Protein AF-A0A1I7UT62-F1 (afdb_monomer)

pLDDT: mean 85.53, std 10.72, range [53.72, 97.25]

Secondary structure (DSSP, 8-state):
--EEEES--TT--HHHHHGGGGSSEEEEEEE---HHHHHHHHHHHHHS-TT--EEEEEESS---HHHHSTTS-EEEEE--S-TT-GGG-EEEEE-TTS-EEEEEEETTTEEEEEEE-

Foldseek 3Di:
DAEDEDQDCCPPDLVRLLVCLCYQEYEEHAHEDALVSLLVSVVSCVVCSNNYFKYKYQYPDDHDVCSNCVVFQFPDWDDDPDPPDPQAIWTWGADPVRWIWIWGHHPRRMIMIGIDD

Solvent-accessible surface area (backbone atoms only — not comparable to full-atom values): 6396 Å² total; per-residue (Å²): 89,71,70,48,78,37,79,70,33,55,84,62,50,71,70,63,58,58,62,49,26,60,22,30,25,41,36,35,24,46,32,71,70,55,62,70,55,48,34,51,50,51,50,48,42,69,76,55,28,78,52,40,37,37,38,39,36,28,38,72,57,91,72,65,59,72,67,43,50,56,89,57,56,67,75,47,76,45,75,44,94,55,94,86,50,82,48,47,34,35,38,31,33,58,43,98,85,76,48,37,31,43,35,36,37,38,78,72,58,21,44,35,40,35,52,61,130

Structure (mmCIF, N/CA/C/O backbone):
data_AF-A0A1I7UT62-F1
#
_entry.id   AF-A0A1I7UT62-F1
#
loop_
_atom_site.group_PDB
_atom_site.id
_atom_site.type_symbol
_atom_site.label_atom_id
_atom_site.label_alt_id
_atom_site.label_comp_id
_atom_site.label_asym_id
_atom_site.label_entity_id
_atom_site.label_seq_id
_atom_site.pdbx_PDB_ins_code
_atom_site.Cartn_x
_atom_site.Cartn_y
_atom_site.Cartn_z
_atom_site.occupancy
_atom_site.B_iso_or_equiv
_atom_site.auth_seq_id
_atom_site.auth_comp_id
_atom_site.auth_asym_id
_atom_site.auth_atom_id
_atom_site.pdbx_PDB_model_num
ATOM 1 N N . MET A 1 1 ? -8.751 -11.324 8.407 1.00 73.88 1 MET A N 1
ATOM 2 C CA . MET A 1 1 ? -7.394 -11.900 8.635 1.00 73.88 1 MET A CA 1
ATOM 3 C C . MET A 1 1 ? -6.467 -10.759 9.032 1.00 73.88 1 MET A C 1
ATOM 5 O O . MET A 1 1 ? -6.610 -9.690 8.450 1.00 73.88 1 MET A O 1
ATOM 9 N N . GLU A 1 2 ? -5.602 -10.905 10.042 1.00 90.06 2 GLU A N 1
ATOM 10 C CA . GLU A 1 2 ? -4.880 -9.734 10.587 1.00 90.06 2 GLU A CA 1
ATOM 11 C C . GLU A 1 2 ? -3.701 -9.272 9.727 1.00 90.06 2 GLU A C 1
ATOM 13 O O . GLU A 1 2 ? -3.556 -8.073 9.504 1.00 90.06 2 GLU A O 1
ATOM 18 N N . ARG A 1 3 ? -2.901 -10.204 9.203 1.00 94.25 3 ARG A N 1
ATOM 19 C CA . ARG A 1 3 ? -1.779 -9.909 8.310 1.00 94.25 3 ARG A CA 1
ATOM 20 C C . ARG A 1 3 ? -1.625 -11.020 7.279 1.00 94.25 3 ARG A C 1
ATOM 22 O O . ARG A 1 3 ? -1.752 -12.193 7.628 1.00 94.25 3 ARG A O 1
ATOM 29 N N . VAL A 1 4 ? -1.360 -10.636 6.038 1.00 96.12 4 VAL A N 1
ATOM 30 C CA . VAL A 1 4 ? -0.959 -11.529 4.949 1.00 96.12 4 VAL A CA 1
ATOM 31 C C . VAL A 1 4 ? 0.361 -11.031 4.394 1.00 96.12 4 VAL A C 1
ATOM 33 O O . VAL A 1 4 ? 0.508 -9.838 4.150 1.00 96.12 4 VAL A O 1
ATOM 36 N N . GLU A 1 5 ? 1.294 -11.952 4.200 1.00 96.56 5 GLU A N 1
ATOM 37 C CA . GLU A 1 5 ? 2.610 -11.685 3.638 1.00 96.56 5 GLU A CA 1
ATOM 38 C C . GLU A 1 5 ? 2.859 -12.671 2.497 1.00 96.56 5 GLU A C 1
ATOM 40 O O . GLU A 1 5 ? 2.616 -13.872 2.644 1.00 96.56 5 GLU A O 1
ATOM 45 N N . ILE A 1 6 ? 3.267 -12.149 1.342 1.00 95.88 6 ILE A N 1
ATOM 46 C CA . ILE A 1 6 ? 3.539 -12.923 0.131 1.00 95.88 6 ILE A CA 1
ATOM 47 C C . ILE A 1 6 ? 4.901 -12.480 -0.403 1.00 95.88 6 ILE A C 1
ATOM 49 O O . ILE A 1 6 ? 5.026 -11.382 -0.938 1.00 95.88 6 ILE A O 1
ATOM 53 N N . GLU A 1 7 ? 5.911 -13.340 -0.253 1.00 94.38 7 GLU A N 1
ATOM 54 C CA . GLU A 1 7 ? 7.304 -13.064 -0.652 1.00 94.38 7 GLU A CA 1
ATOM 55 C C . GLU A 1 7 ? 7.521 -13.026 -2.177 1.00 94.38 7 GLU A C 1
ATOM 57 O O . GLU A 1 7 ? 8.416 -12.352 -2.681 1.00 94.38 7 GLU A O 1
ATOM 62 N N . ASP A 1 8 ? 6.703 -13.757 -2.930 1.00 94.12 8 ASP A N 1
ATOM 63 C CA . ASP A 1 8 ? 6.722 -13.733 -4.388 1.00 94.12 8 ASP A CA 1
ATOM 64 C C . ASP A 1 8 ? 5.301 -13.493 -4.888 1.00 94.12 8 ASP A C 1
ATOM 66 O O . ASP A 1 8 ? 4.494 -14.418 -4.969 1.00 94.12 8 ASP A O 1
ATOM 70 N N . ALA A 1 9 ? 4.986 -12.233 -5.183 1.00 94.50 9 ALA A N 1
ATOM 71 C CA . ALA A 1 9 ? 3.726 -11.815 -5.785 1.00 94.50 9 ALA A CA 1
ATOM 72 C C . ALA A 1 9 ? 3.818 -11.698 -7.318 1.00 94.50 9 ALA A C 1
ATOM 74 O O . ALA A 1 9 ? 2.872 -11.235 -7.958 1.00 94.50 9 ALA A O 1
ATOM 75 N N . SER A 1 10 ? 4.923 -12.132 -7.938 1.00 94.06 10 SER A N 1
ATOM 76 C CA . SER A 1 10 ? 5.164 -11.947 -9.375 1.00 94.06 10 SER A CA 1
ATOM 77 C C . SER A 1 10 ? 4.214 -12.747 -10.274 1.00 94.06 10 SER A C 1
ATOM 79 O O . SER A 1 10 ? 4.024 -12.404 -11.441 1.00 94.06 10 SER A O 1
ATOM 81 N N . TRP A 1 11 ? 3.606 -13.804 -9.733 1.00 93.31 11 TRP A N 1
ATOM 82 C CA . TRP A 1 11 ? 2.644 -14.673 -10.415 1.00 93.31 11 TRP A CA 1
ATOM 83 C C . TRP A 1 11 ? 1.182 -14.300 -10.133 1.00 93.31 11 TRP A C 1
ATOM 85 O O . TRP A 1 11 ? 0.275 -14.940 -10.672 1.00 93.31 11 TRP A O 1
ATOM 95 N N . MET A 1 12 ? 0.931 -13.299 -9.284 1.00 96.69 12 MET A N 1
ATOM 96 C CA . MET A 1 12 ? -0.427 -12.887 -8.946 1.00 96.69 12 MET A CA 1
ATOM 97 C C . MET A 1 12 ? -1.054 -12.058 -10.066 1.00 96.69 12 MET A C 1
ATOM 99 O O . MET A 1 12 ? -0.407 -11.270 -10.748 1.00 96.69 12 MET A O 1
ATOM 103 N N . THR A 1 13 ? -2.362 -12.212 -10.223 1.00 96.81 13 THR A N 1
ATOM 104 C CA . THR A 1 13 ? -3.193 -11.339 -11.059 1.00 96.81 13 THR A CA 1
ATOM 105 C C . THR A 1 13 ? -3.658 -10.119 -10.270 1.00 96.81 13 THR A C 1
ATOM 107 O O . THR A 1 13 ? -3.731 -10.149 -9.037 1.00 96.81 13 THR A O 1
ATOM 110 N N . VAL A 1 14 ? -4.039 -9.056 -10.981 1.00 96.06 14 VAL A N 1
ATOM 111 C CA . VAL A 1 14 ? -4.627 -7.853 -10.374 1.00 96.06 14 VAL A CA 1
ATOM 112 C C . VAL A 1 14 ? -5.845 -8.221 -9.525 1.00 96.06 14 VAL A C 1
ATOM 114 O O . VAL A 1 14 ? -5.973 -7.769 -8.393 1.00 96.06 14 VAL A O 1
ATOM 117 N N . GLU A 1 15 ? -6.717 -9.099 -1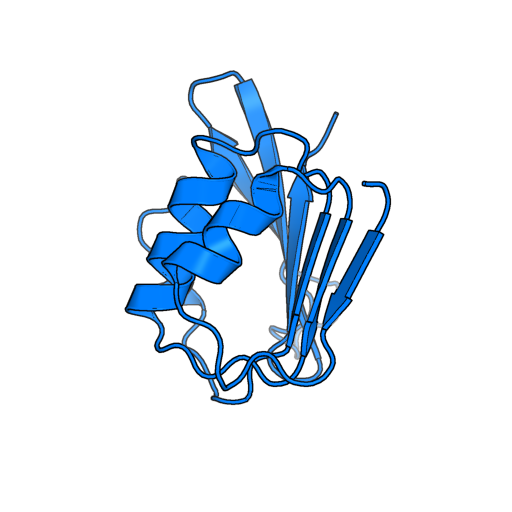0.020 1.00 97.25 15 GLU A N 1
ATOM 118 C CA . GLU A 1 15 ? -7.926 -9.531 -9.317 1.00 97.25 15 GLU A CA 1
ATOM 119 C C . GLU A 1 15 ? -7.608 -10.282 -8.015 1.00 97.25 15 GLU A C 1
ATOM 121 O O . GLU A 1 15 ? -8.290 -10.085 -7.006 1.00 97.25 15 GLU A O 1
ATOM 126 N N . GLN A 1 16 ? -6.559 -11.113 -8.010 1.00 96.75 16 GLN A N 1
ATOM 127 C CA . GLN A 1 16 ? -6.098 -11.804 -6.801 1.00 96.75 16 GLN A CA 1
ATOM 128 C C . GLN A 1 16 ? -5.543 -10.827 -5.765 1.00 96.75 16 GLN A C 1
ATOM 130 O O . GLN A 1 16 ? -5.817 -10.992 -4.579 1.00 96.75 16 GLN A O 1
ATOM 135 N N . VAL A 1 17 ? -4.815 -9.794 -6.197 1.00 96.44 17 VAL A N 1
ATOM 136 C CA . VAL A 1 17 ? -4.327 -8.743 -5.295 1.00 96.44 17 VAL A CA 1
ATOM 137 C C . VAL A 1 17 ? -5.484 -7.911 -4.745 1.00 96.44 17 VAL A C 1
ATOM 139 O O . VAL A 1 17 ? -5.574 -7.700 -3.538 1.00 96.44 17 VAL A O 1
ATOM 142 N N . LEU A 1 18 ? -6.451 -7.532 -5.581 1.00 96.31 18 LEU A N 1
ATOM 143 C CA . LEU A 1 18 ? -7.647 -6.808 -5.141 1.00 96.31 18 LEU A CA 1
ATOM 144 C C . LEU A 1 18 ? -8.451 -7.572 -4.083 1.00 96.31 18 LEU A C 1
ATOM 146 O O . LEU A 1 18 ? -8.990 -6.960 -3.158 1.00 96.31 18 LEU A O 1
ATOM 150 N N . ALA A 1 19 ? -8.508 -8.903 -4.179 1.00 96.06 19 ALA A N 1
ATOM 151 C CA . ALA A 1 19 ? -9.192 -9.747 -3.201 1.00 96.06 19 ALA A CA 1
ATOM 152 C C . ALA A 1 19 ? -8.582 -9.665 -1.785 1.00 96.06 19 ALA A C 1
ATOM 154 O O . ALA A 1 19 ? -9.274 -9.967 -0.806 1.00 96.06 19 ALA A O 1
ATOM 155 N N . LEU A 1 20 ? -7.334 -9.197 -1.652 1.00 95.69 20 LEU A N 1
ATOM 156 C CA . LEU A 1 20 ? -6.656 -9.018 -0.365 1.00 95.69 20 LEU A CA 1
ATOM 157 C C . LEU A 1 20 ? -7.224 -7.866 0.476 1.00 95.69 20 LEU A C 1
ATOM 159 O O . LEU A 1 20 ? -6.908 -7.785 1.658 1.00 95.69 20 LEU A O 1
ATOM 163 N N . ARG A 1 21 ? -8.142 -7.048 -0.060 1.00 94.06 21 ARG A N 1
ATOM 164 C CA . ARG A 1 21 ? -8.855 -5.997 0.696 1.00 94.06 21 ARG A CA 1
ATOM 165 C C . ARG A 1 21 ? -9.642 -6.505 1.918 1.00 94.06 21 ARG A C 1
ATOM 167 O O . ARG A 1 21 ? -10.082 -5.726 2.752 1.00 94.06 21 ARG A O 1
ATOM 174 N N . ASN A 1 22 ? -9.851 -7.817 2.025 1.00 93.31 22 ASN A N 1
ATOM 175 C CA . ASN A 1 22 ? -10.463 -8.461 3.196 1.00 93.31 22 ASN A CA 1
ATOM 176 C C . ASN A 1 22 ? -9.444 -8.777 4.316 1.00 93.31 22 ASN A C 1
ATOM 178 O O . ASN A 1 22 ? -9.771 -9.450 5.294 1.00 93.31 22 ASN A O 1
ATOM 182 N N . CYS A 1 23 ? -8.191 -8.350 4.160 1.00 94.94 23 CYS A N 1
ATOM 183 C CA . CYS A 1 23 ? -7.140 -8.460 5.164 1.00 94.94 23 CYS A CA 1
ATOM 184 C C . CYS A 1 23 ? -6.854 -7.078 5.740 1.00 94.94 23 CYS A C 1
ATOM 186 O O . CYS A 1 23 ? -6.851 -6.104 4.997 1.00 94.94 23 CYS A O 1
ATOM 188 N N . LYS A 1 24 ? -6.568 -6.987 7.043 1.00 94.75 24 LYS A N 1
ATOM 189 C CA . LYS A 1 24 ? -6.227 -5.696 7.660 1.00 94.75 24 LYS A CA 1
ATOM 190 C C . LYS A 1 24 ? -4.875 -5.180 7.180 1.00 94.75 24 LYS A C 1
ATOM 192 O O . LYS A 1 24 ? -4.756 -4.006 6.844 1.00 94.75 24 LYS A O 1
ATOM 197 N N . LYS A 1 25 ? -3.872 -6.059 7.146 1.00 96.00 25 LYS A N 1
ATOM 198 C CA . LYS A 1 25 ? -2.514 -5.740 6.704 1.00 96.00 25 LYS A CA 1
ATOM 199 C C . LYS A 1 25 ? -2.066 -6.683 5.602 1.00 96.00 25 LYS A C 1
ATOM 201 O O . LYS A 1 25 ? -2.264 -7.894 5.719 1.00 96.00 25 LYS A O 1
ATOM 206 N N . VAL A 1 26 ? -1.460 -6.135 4.560 1.00 96.06 26 VAL A N 1
ATOM 207 C CA . VAL A 1 26 ? -0.971 -6.892 3.407 1.00 96.06 26 VAL A CA 1
ATOM 208 C C . VAL A 1 26 ? 0.453 -6.465 3.091 1.00 96.06 26 VAL A C 1
ATOM 210 O O . VAL A 1 26 ? 0.747 -5.277 3.023 1.00 96.06 26 VAL A O 1
ATOM 213 N N . GLU A 1 27 ? 1.325 -7.433 2.869 1.00 95.81 27 GLU A N 1
ATOM 214 C CA . GLU A 1 27 ? 2.696 -7.211 2.433 1.00 95.81 27 GLU A CA 1
ATOM 215 C C . GLU A 1 27 ? 2.981 -8.085 1.213 1.00 95.81 27 GLU A C 1
ATOM 217 O O . GLU A 1 27 ? 2.818 -9.306 1.260 1.00 95.81 27 GLU A O 1
ATOM 222 N N . LEU A 1 28 ? 3.329 -7.444 0.099 1.00 95.38 28 LEU A N 1
ATOM 223 C CA . LEU A 1 28 ? 3.566 -8.075 -1.194 1.00 95.38 28 LEU A CA 1
ATOM 224 C C . LEU A 1 28 ? 4.976 -7.755 -1.659 1.00 95.38 28 LEU A C 1
ATOM 226 O O . LEU A 1 28 ? 5.304 -6.597 -1.907 1.00 95.38 28 LEU A O 1
ATOM 230 N N . TRP A 1 29 ? 5.780 -8.787 -1.840 1.00 93.94 29 TRP A N 1
ATOM 231 C CA . TRP A 1 29 ? 7.131 -8.682 -2.365 1.00 93.94 29 TRP A CA 1
ATOM 232 C C . TRP A 1 29 ? 7.184 -9.120 -3.831 1.00 93.94 29 TRP A C 1
ATOM 234 O O . TRP A 1 29 ? 6.365 -9.918 -4.288 1.00 93.94 29 TRP A O 1
ATOM 244 N N . LEU A 1 30 ? 8.167 -8.605 -4.577 1.00 91.44 30 LEU A N 1
ATOM 245 C CA . LEU A 1 30 ? 8.415 -8.950 -5.985 1.00 91.44 30 LEU A CA 1
ATOM 246 C C . LEU A 1 30 ? 7.198 -8.735 -6.902 1.00 91.44 30 LEU A C 1
ATOM 248 O O . LEU A 1 30 ? 6.938 -9.516 -7.821 1.00 91.44 30 LEU A O 1
ATOM 252 N N . VAL A 1 31 ? 6.451 -7.655 -6.678 1.00 92.19 31 VAL A N 1
ATOM 253 C CA . VAL A 1 31 ? 5.302 -7.305 -7.517 1.00 92.19 31 VAL A CA 1
ATOM 254 C C . VAL A 1 31 ? 5.790 -6.930 -8.927 1.00 92.19 31 VAL A C 1
ATOM 256 O O . VAL A 1 31 ? 6.723 -6.139 -9.092 1.00 92.19 31 VAL A O 1
ATOM 259 N N . ARG A 1 32 ? 5.170 -7.526 -9.957 1.00 91.31 32 ARG A N 1
ATOM 260 C CA . ARG A 1 32 ? 5.532 -7.382 -11.388 1.00 91.31 32 ARG A CA 1
ATOM 261 C C . ARG A 1 32 ? 4.429 -6.758 -12.243 1.00 91.31 32 ARG A C 1
ATOM 263 O O . ARG A 1 32 ? 4.245 -7.115 -13.405 1.00 91.31 32 ARG A O 1
ATOM 270 N N . PHE A 1 33 ? 3.671 -5.845 -11.661 1.00 90.12 33 PHE A N 1
ATOM 271 C CA . PHE A 1 33 ? 2.658 -5.096 -12.393 1.00 90.12 33 PHE A CA 1
ATOM 272 C C . PHE A 1 33 ? 3.259 -3.865 -13.065 1.00 90.12 33 PHE A C 1
ATOM 274 O O . PHE A 1 33 ? 4.222 -3.291 -12.568 1.00 90.12 33 PHE A O 1
ATOM 281 N N . ASP A 1 34 ? 2.671 -3.466 -14.190 1.00 88.81 34 ASP A N 1
ATOM 282 C CA . ASP A 1 34 ? 2.950 -2.168 -14.795 1.00 88.81 34 ASP A CA 1
ATOM 283 C C . ASP A 1 34 ? 2.268 -1.027 -14.017 1.00 88.81 34 ASP A C 1
ATOM 285 O O . ASP A 1 34 ? 1.405 -1.249 -13.160 1.00 88.81 34 ASP A O 1
ATOM 289 N N . GLU A 1 35 ? 2.643 0.212 -14.341 1.00 85.69 35 GLU A N 1
ATOM 290 C CA . GLU A 1 35 ? 2.111 1.420 -13.697 1.00 85.69 35 GLU A CA 1
ATOM 291 C C . GLU A 1 35 ? 0.577 1.481 -13.755 1.00 85.69 35 GLU A C 1
ATOM 293 O O . GLU A 1 35 ? -0.078 1.815 -12.766 1.00 85.69 35 GLU A O 1
ATOM 298 N N . SER A 1 36 ? -0.018 1.109 -14.896 1.00 88.19 36 SER A N 1
ATOM 299 C CA . SER A 1 36 ? -1.474 1.120 -15.078 1.00 88.19 36 SER A CA 1
ATOM 300 C C . SER A 1 36 ? -2.175 0.128 -14.151 1.00 88.19 36 SER A C 1
ATOM 302 O O . SER A 1 36 ? -3.261 0.413 -13.642 1.00 88.19 36 SER A O 1
ATOM 304 N N . SER A 1 37 ? -1.586 -1.047 -13.954 1.00 91.81 37 SER A N 1
ATOM 305 C CA . SER A 1 37 ? -2.131 -2.103 -13.110 1.00 91.81 37 SER A CA 1
ATOM 306 C C . SER A 1 37 ? -2.007 -1.743 -11.633 1.00 91.81 37 SER A C 1
ATOM 308 O O . SER A 1 37 ? -2.975 -1.919 -10.892 1.00 91.81 37 SER A O 1
ATOM 310 N N . ILE A 1 38 ? -0.877 -1.164 -11.208 1.00 89.81 38 ILE A N 1
ATOM 311 C CA . ILE A 1 38 ? -0.734 -0.645 -9.841 1.00 89.81 38 ILE A CA 1
ATOM 312 C C . ILE A 1 38 ? -1.721 0.492 -9.589 1.00 89.81 38 ILE A C 1
ATOM 314 O O . ILE A 1 38 ? -2.463 0.428 -8.613 1.00 89.81 38 ILE A O 1
ATOM 318 N N . ASN A 1 39 ? -1.812 1.486 -10.476 1.00 88.38 39 ASN A N 1
ATOM 319 C CA . ASN A 1 39 ? -2.763 2.590 -10.324 1.00 88.38 39 ASN A CA 1
ATOM 320 C C . ASN A 1 39 ? -4.209 2.080 -10.175 1.00 88.38 39 ASN A C 1
ATOM 322 O O . ASN A 1 39 ? -4.932 2.528 -9.284 1.00 88.38 39 ASN A O 1
ATOM 326 N N . LYS A 1 40 ? -4.600 1.069 -10.964 1.00 91.62 40 LYS A N 1
ATOM 327 C CA . LYS A 1 40 ? -5.899 0.396 -10.820 1.00 91.62 40 LYS A CA 1
ATOM 328 C C . LYS A 1 40 ? -6.066 -0.256 -9.443 1.00 91.62 40 LYS A C 1
ATOM 330 O O . LYS A 1 40 ? -7.114 -0.085 -8.827 1.00 91.62 40 LYS A O 1
ATOM 335 N N . ILE A 1 41 ? -5.059 -0.981 -8.950 1.00 93.06 41 ILE A N 1
ATOM 336 C CA . ILE A 1 41 ? -5.088 -1.608 -7.616 1.00 93.06 41 ILE A CA 1
ATOM 337 C C . ILE A 1 41 ? -5.280 -0.552 -6.521 1.00 93.06 41 ILE A C 1
ATOM 339 O O . ILE A 1 41 ? -6.161 -0.695 -5.672 1.00 93.06 41 ILE A O 1
ATOM 343 N N . LEU A 1 42 ? -4.496 0.526 -6.571 1.00 90.25 42 LEU A N 1
ATOM 344 C CA . LEU A 1 42 ? -4.560 1.623 -5.607 1.00 90.25 42 LEU A CA 1
ATOM 345 C C . LEU A 1 42 ? -5.931 2.300 -5.594 1.00 90.25 42 LEU A C 1
ATOM 347 O O . LEU A 1 42 ? -6.497 2.528 -4.524 1.00 90.25 42 LEU A O 1
ATOM 351 N N . LEU A 1 43 ? -6.472 2.615 -6.774 1.00 89.69 43 LEU A N 1
ATOM 352 C CA . LEU A 1 43 ? -7.787 3.238 -6.913 1.00 89.69 43 LEU A CA 1
ATOM 353 C C . LEU A 1 43 ? -8.878 2.371 -6.284 1.00 89.69 43 LEU A C 1
ATOM 355 O O . LEU A 1 43 ? -9.620 2.848 -5.428 1.00 89.69 43 LEU A O 1
ATOM 359 N N . GLU A 1 44 ? -8.924 1.093 -6.648 1.00 92.12 44 GLU A N 1
ATOM 360 C CA . GLU A 1 44 ? -9.923 0.146 -6.151 1.00 92.12 44 GLU A CA 1
ATOM 361 C C . GLU A 1 44 ? -9.826 -0.065 -4.636 1.00 92.12 44 GLU A C 1
ATOM 363 O O . GLU A 1 44 ? -10.847 -0.101 -3.952 1.00 92.12 44 GLU A O 1
ATOM 368 N N . TRP A 1 45 ? -8.617 -0.166 -4.077 1.00 91.81 45 TRP A N 1
ATOM 369 C CA . TRP A 1 45 ? -8.441 -0.263 -2.626 1.00 91.81 45 TRP A CA 1
ATOM 370 C C . TRP A 1 45 ? -8.845 1.012 -1.891 1.00 91.81 45 TRP A C 1
ATOM 372 O O . TRP A 1 45 ? -9.370 0.930 -0.787 1.00 91.81 45 TRP A O 1
ATOM 382 N N . MET A 1 46 ? -8.648 2.192 -2.473 1.00 88.12 46 MET A N 1
ATOM 383 C CA . MET A 1 46 ? -9.083 3.437 -1.835 1.00 88.12 46 MET A CA 1
ATOM 384 C C . MET A 1 46 ? -10.598 3.665 -1.956 1.00 88.12 46 MET A C 1
ATOM 386 O O . MET A 1 46 ? -11.206 4.256 -1.061 1.00 88.12 46 MET A O 1
ATOM 390 N N . GLU A 1 47 ?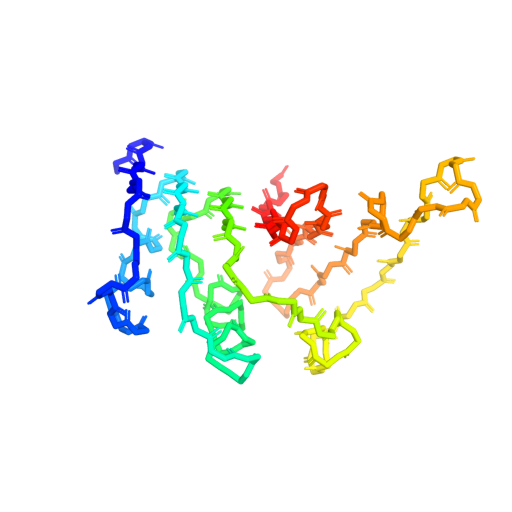 -11.220 3.211 -3.046 1.00 89.38 47 GLU A N 1
ATOM 391 C CA . GLU A 1 47 ? -12.671 3.299 -3.253 1.00 89.38 47 GLU A CA 1
ATOM 392 C C . GLU A 1 47 ? -13.434 2.245 -2.446 1.00 89.38 47 GLU A C 1
ATOM 394 O O . GLU A 1 47 ? -14.465 2.546 -1.837 1.00 89.38 47 GLU A O 1
ATOM 399 N N . ASN A 1 48 ? -12.903 1.025 -2.392 1.00 91.62 48 ASN A N 1
ATOM 400 C CA . ASN A 1 48 ? -13.479 -0.104 -1.679 1.00 91.62 48 ASN A CA 1
ATOM 401 C C . ASN A 1 48 ? -12.410 -0.832 -0.842 1.00 91.62 48 ASN A C 1
ATOM 403 O O . ASN A 1 48 ? -11.986 -1.939 -1.193 1.00 91.62 48 ASN A O 1
ATOM 407 N N . PRO A 1 49 ? -11.993 -0.244 0.295 1.00 90.81 49 PRO A N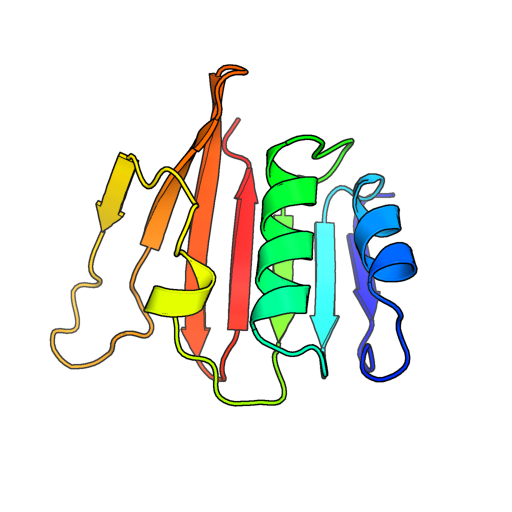 1
ATOM 408 C CA . PRO A 1 49 ? -10.919 -0.802 1.114 1.00 90.81 49 PRO A CA 1
ATOM 409 C C . PRO A 1 49 ? -11.303 -2.086 1.842 1.00 90.81 49 PRO A C 1
ATOM 411 O O . PRO A 1 49 ? -10.419 -2.803 2.283 1.00 90.81 49 PRO A O 1
ATOM 414 N N . GLY A 1 50 ? -12.589 -2.404 2.013 1.00 93.06 50 GLY A N 1
ATOM 415 C CA . GLY A 1 50 ? -12.989 -3.532 2.858 1.00 93.06 50 GL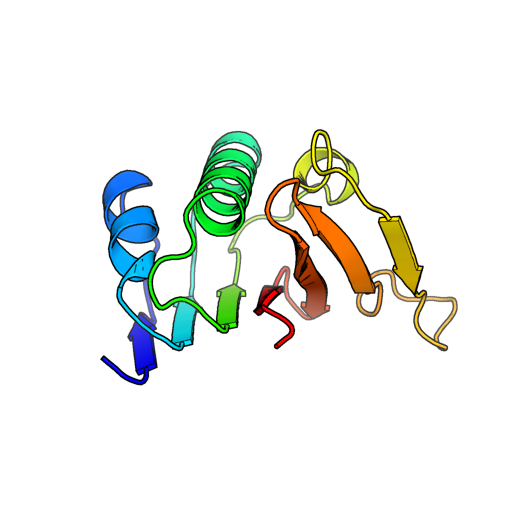Y A CA 1
ATOM 416 C C . GLY A 1 50 ? -12.430 -3.406 4.286 1.00 93.06 50 GLY A C 1
ATOM 417 O O . GLY A 1 50 ? -12.679 -2.406 4.968 1.00 93.06 50 GLY A O 1
ATOM 418 N N . GLU A 1 51 ? -11.676 -4.418 4.723 1.00 93.44 51 GLU A N 1
ATOM 419 C CA . GLU A 1 51 ? -10.965 -4.445 6.012 1.00 93.44 51 GLU A CA 1
ATOM 420 C C . GLU A 1 51 ? -9.553 -3.845 5.943 1.00 93.44 51 GLU A C 1
ATOM 422 O O . GLU A 1 51 ? -8.916 -3.703 6.986 1.00 93.44 51 GLU A O 1
ATOM 427 N N . LEU A 1 52 ? -9.070 -3.492 4.750 1.00 93.31 52 LEU A N 1
ATOM 428 C CA . LEU A 1 52 ? -7.712 -3.021 4.508 1.00 93.31 52 LEU A CA 1
ATOM 429 C C . LEU A 1 52 ? -7.407 -1.745 5.291 1.00 93.31 52 LEU A C 1
ATOM 431 O O . LEU A 1 52 ? -8.108 -0.731 5.193 1.00 93.31 52 LEU A O 1
ATOM 435 N N . GLN A 1 53 ? -6.337 -1.822 6.075 1.00 94.12 53 GLN A N 1
ATOM 436 C CA . GLN A 1 53 ? -5.788 -0.726 6.863 1.00 94.12 53 GLN A CA 1
ATOM 437 C C . GLN A 1 53 ? -4.388 -0.349 6.392 1.00 94.12 53 GLN A C 1
ATOM 439 O O . GLN A 1 53 ? -4.044 0.825 6.422 1.00 94.12 53 GLN A O 1
ATOM 444 N N . GLU A 1 54 ? -3.584 -1.321 5.965 1.00 94.75 54 GLU A N 1
ATOM 445 C CA . GLU A 1 54 ? -2.187 -1.094 5.605 1.00 94.75 54 GLU A CA 1
ATOM 446 C C . GLU A 1 54 ? -1.754 -2.054 4.494 1.00 94.75 54 GLU A C 1
ATOM 448 O O . GLU A 1 54 ? -2.000 -3.260 4.582 1.00 94.75 54 GLU A O 1
ATOM 453 N N . VAL A 1 55 ? -1.103 -1.523 3.459 1.00 94.12 55 VAL A N 1
ATOM 454 C CA . VAL A 1 55 ? -0.454 -2.313 2.410 1.00 94.12 55 VAL A CA 1
ATOM 455 C C . VAL A 1 55 ? 0.972 -1.859 2.212 1.00 94.12 55 VAL A C 1
ATOM 457 O O . VAL A 1 55 ? 1.221 -0.664 2.133 1.00 94.12 55 VAL A O 1
ATOM 460 N N . HIS A 1 56 ? 1.878 -2.820 2.088 1.00 93.50 56 HIS A N 1
ATOM 461 C CA . HIS A 1 56 ? 3.248 -2.628 1.643 1.00 93.50 56 HIS A CA 1
ATOM 462 C C . HIS A 1 56 ? 3.452 -3.425 0.350 1.00 93.50 56 HIS A C 1
ATOM 464 O O . HIS A 1 56 ? 3.217 -4.633 0.331 1.00 93.50 56 HIS A O 1
ATOM 470 N N . MET A 1 57 ? 3.845 -2.763 -0.737 1.00 92.06 57 MET A N 1
ATOM 471 C CA . MET A 1 57 ? 4.168 -3.402 -2.014 1.00 92.06 57 MET A CA 1
ATOM 472 C C . MET A 1 57 ? 5.607 -3.093 -2.391 1.00 92.06 57 MET A C 1
ATOM 474 O O . MET A 1 57 ? 5.932 -1.932 -2.590 1.00 92.06 57 MET A O 1
ATOM 478 N N . PHE A 1 58 ? 6.441 -4.114 -2.543 1.00 90.56 58 PHE A N 1
ATOM 479 C CA . PHE A 1 58 ? 7.793 -3.979 -3.076 1.00 90.56 58 PHE A CA 1
ATOM 480 C C . PHE A 1 58 ? 7.765 -4.305 -4.562 1.00 90.56 58 PHE A C 1
ATOM 482 O O . PHE A 1 58 ? 7.499 -5.447 -4.969 1.00 90.56 58 PHE A O 1
ATOM 489 N N . LEU A 1 59 ? 7.982 -3.276 -5.371 1.00 87.06 59 LEU A N 1
ATOM 490 C CA . LEU A 1 59 ? 7.939 -3.374 -6.816 1.00 87.06 59 LEU A CA 1
ATOM 491 C C . LEU A 1 59 ? 9.294 -3.876 -7.326 1.00 87.06 59 LEU A C 1
ATOM 493 O O . LEU A 1 59 ? 10.342 -3.601 -6.758 1.00 87.06 59 LEU A O 1
ATOM 497 N N . SER A 1 60 ? 9.273 -4.672 -8.392 1.00 79.81 60 SER A N 1
ATOM 498 C CA . SER A 1 60 ? 10.504 -5.167 -9.037 1.00 79.81 60 SER A CA 1
ATOM 499 C C . SER A 1 60 ? 10.889 -4.381 -10.294 1.00 79.81 60 SER A C 1
ATOM 501 O O . SER A 1 60 ? 11.834 -4.753 -10.990 1.00 79.81 60 SER A O 1
ATOM 503 N N . LEU A 1 61 ? 10.128 -3.331 -10.601 1.00 77.06 61 LEU A N 1
ATOM 504 C CA . LEU A 1 61 ? 10.306 -2.444 -11.741 1.00 77.06 61 LEU A CA 1
ATOM 505 C C . LEU A 1 61 ? 10.301 -1.007 -11.223 1.00 77.06 61 LEU A C 1
ATOM 507 O O . LEU A 1 61 ? 9.413 -0.658 -10.446 1.00 77.06 61 LEU A O 1
ATOM 511 N N . GLU A 1 62 ? 11.244 -0.205 -11.710 1.00 73.31 62 GLU A N 1
ATOM 512 C CA . GLU A 1 62 ? 11.275 1.242 -11.488 1.00 73.31 62 GLU A CA 1
ATOM 513 C C . GLU A 1 62 ? 9.977 1.852 -12.044 1.00 73.31 62 GLU A C 1
ATOM 515 O O . GLU A 1 62 ? 9.590 1.566 -13.185 1.00 73.31 62 GLU A O 1
ATOM 520 N N . MET A 1 63 ? 9.271 2.648 -11.238 1.00 74.50 63 MET A N 1
ATOM 521 C CA . MET A 1 63 ? 8.005 3.274 -11.637 1.00 74.50 63 MET A CA 1
ATOM 522 C C . MET A 1 63 ? 8.070 4.788 -11.531 1.00 74.50 63 MET A C 1
ATOM 524 O O . MET A 1 63 ? 8.596 5.343 -10.569 1.00 74.50 63 MET A O 1
ATOM 528 N N . ASN A 1 64 ? 7.439 5.473 -12.486 1.00 75.75 64 ASN A N 1
ATOM 529 C CA . ASN A 1 64 ? 7.244 6.905 -12.372 1.00 75.75 64 ASN A CA 1
ATOM 530 C C . ASN A 1 64 ? 6.090 7.197 -11.402 1.00 75.75 64 ASN A C 1
ATOM 532 O O . ASN A 1 64 ? 4.907 7.038 -11.722 1.00 75.75 64 ASN A O 1
ATOM 536 N N . LEU A 1 65 ? 6.449 7.675 -10.214 1.00 70.94 65 LEU A N 1
ATOM 537 C CA . LEU A 1 65 ? 5.509 8.050 -9.167 1.00 70.94 65 LEU A CA 1
ATOM 538 C C . LEU A 1 65 ? 4.436 9.029 -9.647 1.00 70.94 65 LEU A C 1
ATOM 540 O O . LEU A 1 65 ? 3.256 8.805 -9.385 1.00 70.94 65 LEU A O 1
ATOM 544 N N . GLU A 1 66 ? 4.803 10.078 -10.384 1.00 73.69 66 GLU A N 1
ATOM 545 C CA . GLU A 1 66 ? 3.835 11.063 -10.878 1.00 73.69 66 GLU A CA 1
ATOM 546 C C . GLU A 1 66 ? 2.758 10.422 -11.757 1.00 73.69 66 GLU A C 1
ATOM 548 O O . GLU A 1 66 ? 1.605 10.857 -11.723 1.00 73.69 66 GLU A O 1
ATOM 553 N N . GLN A 1 67 ? 3.098 9.372 -12.514 1.00 76.62 67 GLN A N 1
ATOM 554 C CA . GLN A 1 67 ? 2.108 8.594 -13.265 1.00 76.62 67 GLN A CA 1
ATOM 555 C C . GLN A 1 67 ? 1.242 7.732 -12.345 1.00 76.62 67 GLN A C 1
ATOM 557 O O . GLN A 1 67 ? 0.039 7.611 -12.572 1.00 76.62 67 GLN A O 1
ATOM 562 N N . LEU A 1 68 ? 1.821 7.181 -11.282 1.00 78.38 68 LEU A N 1
ATOM 563 C CA . LEU A 1 68 ? 1.147 6.303 -10.332 1.00 78.38 68 LEU A CA 1
ATOM 564 C C . LEU A 1 68 ? 0.117 7.048 -9.467 1.00 78.38 68 LEU A C 1
ATOM 566 O O . LEU A 1 68 ? -0.974 6.528 -9.225 1.00 78.38 68 LEU A O 1
ATOM 570 N N . ILE A 1 69 ? 0.420 8.288 -9.064 1.00 76.94 69 ILE A N 1
ATOM 571 C CA . ILE A 1 69 ? -0.525 9.180 -8.365 1.00 76.94 69 ILE A CA 1
ATOM 572 C C . ILE A 1 69 ? -1.466 9.923 -9.310 1.00 76.94 69 ILE A C 1
ATOM 574 O O . ILE A 1 69 ? -2.413 10.575 -8.859 1.00 76.94 69 ILE A O 1
ATOM 578 N N . LYS A 1 70 ? -1.248 9.839 -10.624 1.00 78.94 70 LYS A N 1
ATOM 579 C CA . LYS A 1 70 ? -2.094 10.509 -11.607 1.00 78.94 70 LYS A CA 1
ATOM 580 C C . LYS A 1 70 ? -3.520 9.974 -11.512 1.00 78.94 70 LYS A C 1
ATOM 582 O O . LYS A 1 70 ? -3.777 8.782 -11.650 1.00 78.94 70 LYS A O 1
ATOM 587 N N . GLY A 1 71 ? -4.463 10.877 -11.260 1.00 76.38 71 GLY A N 1
ATOM 588 C CA . GLY A 1 71 ? -5.871 10.529 -11.047 1.00 76.38 71 GLY A CA 1
ATOM 589 C C . GLY A 1 71 ? -6.242 10.239 -9.590 1.00 76.38 71 GLY A C 1
ATOM 590 O O . GLY A 1 71 ? -7.430 10.146 -9.282 1.00 76.38 71 GLY A O 1
ATOM 591 N N . LEU A 1 72 ? -5.272 10.176 -8.670 1.00 81.19 72 LEU A N 1
ATOM 592 C CA . LEU A 1 72 ? -5.547 10.225 -7.237 1.00 81.19 72 LEU A CA 1
ATOM 593 C C . LEU A 1 72 ? -5.789 11.683 -6.831 1.00 81.19 72 LEU A C 1
ATOM 595 O O . LEU A 1 72 ? -5.054 12.593 -7.215 1.00 81.19 72 LEU A O 1
ATOM 599 N N . LYS A 1 73 ? -6.839 11.923 -6.041 1.00 83.94 73 LYS A N 1
ATOM 600 C CA . LYS A 1 73 ? -7.114 13.248 -5.478 1.00 83.94 73 LYS A CA 1
ATOM 601 C C . LYS A 1 73 ? -6.210 13.477 -4.267 1.00 83.94 73 LYS A C 1
ATOM 603 O O . LYS A 1 73 ? -6.617 13.263 -3.127 1.00 83.94 73 LYS A O 1
ATOM 608 N N . VAL A 1 74 ? -4.976 13.883 -4.538 1.00 85.56 74 VAL A N 1
ATOM 609 C CA . VAL A 1 74 ? -4.009 14.260 -3.505 1.00 85.56 74 VAL A CA 1
ATOM 610 C C . VAL A 1 74 ? -4.486 15.554 -2.841 1.00 85.56 74 VAL A C 1
ATOM 612 O O . VAL A 1 74 ? -4.686 16.561 -3.521 1.00 85.56 74 VAL A O 1
ATOM 615 N N . SER A 1 75 ? -4.717 15.523 -1.528 1.00 87.12 75 SER A N 1
ATOM 616 C CA . SER A 1 75 ? -5.108 16.702 -0.747 1.00 87.12 75 SER A CA 1
ATOM 617 C C . SER A 1 75 ? -3.905 17.427 -0.150 1.00 87.12 75 SER A C 1
ATOM 619 O O . SER A 1 75 ? -3.942 18.649 -0.002 1.00 87.12 75 SER A O 1
ATOM 621 N N . ARG A 1 76 ? -2.827 16.697 0.159 1.00 88.44 76 ARG A N 1
ATOM 622 C CA . ARG A 1 76 ? -1.595 17.251 0.725 1.00 88.44 76 ARG A CA 1
ATOM 623 C C . ARG A 1 76 ? -0.390 16.388 0.360 1.00 88.44 76 ARG A C 1
ATOM 625 O O . ARG A 1 76 ? -0.506 15.171 0.275 1.00 88.44 76 ARG A O 1
ATOM 632 N N . VAL A 1 77 ? 0.760 17.026 0.183 1.00 86.62 77 VAL A N 1
ATOM 633 C CA . VAL A 1 77 ? 2.064 16.366 0.061 1.00 86.62 77 VAL A CA 1
ATOM 634 C C . VAL A 1 77 ? 2.921 16.845 1.227 1.00 86.62 77 VAL A C 1
ATOM 636 O O . VAL A 1 77 ? 2.915 18.035 1.543 1.00 86.62 77 VAL A O 1
ATOM 639 N N . GLU A 1 78 ? 3.579 15.916 1.904 1.00 86.62 78 GLU A N 1
ATOM 640 C CA . GLU A 1 78 ? 4.631 16.188 2.879 1.00 86.62 78 GLU A CA 1
ATOM 641 C C . GLU A 1 78 ? 5.941 15.683 2.272 1.00 86.62 78 GLU A C 1
ATOM 643 O O . GLU A 1 78 ? 6.042 14.510 1.913 1.00 86.62 78 GLU A O 1
ATOM 648 N N . GLU A 1 79 ? 6.898 16.587 2.092 1.00 79.81 79 GLU A N 1
ATOM 649 C CA . GLU A 1 79 ? 8.263 16.247 1.689 1.00 79.81 79 GLU A CA 1
ATOM 650 C C . GLU A 1 79 ? 9.058 15.891 2.950 1.00 79.81 79 GLU A C 1
ATOM 652 O O . GLU A 1 79 ? 8.823 16.481 4.010 1.00 79.81 79 GLU A O 1
ATOM 657 N N . GLY A 1 80 ? 9.929 14.886 2.849 1.00 69.25 80 GLY A N 1
ATOM 658 C CA . GLY A 1 80 ? 10.870 14.549 3.914 1.00 69.25 80 GLY A CA 1
ATOM 659 C C . GLY A 1 80 ? 11.881 15.671 4.145 1.00 69.25 80 GLY A C 1
ATOM 660 O O . GLY A 1 80 ? 12.052 16.546 3.299 1.00 69.25 80 GLY A O 1
ATOM 661 N N . ASP A 1 81 ? 12.543 15.647 5.301 1.00 63.47 81 ASP A N 1
ATOM 662 C CA . ASP A 1 81 ? 13.549 16.653 5.672 1.00 63.47 81 ASP A CA 1
ATOM 663 C C . ASP A 1 81 ? 14.864 16.517 4.867 1.00 63.47 81 ASP A C 1
ATOM 665 O O . ASP A 1 81 ? 15.686 17.435 4.895 1.00 63.47 81 ASP A O 1
ATOM 669 N N . ASP A 1 82 ? 15.065 15.411 4.142 1.00 60.94 82 ASP A N 1
ATOM 670 C CA . ASP A 1 82 ? 16.236 15.192 3.293 1.00 60.94 82 ASP A CA 1
ATOM 671 C C . ASP A 1 82 ? 15.955 15.683 1.858 1.00 60.94 82 ASP A C 1
ATOM 673 O O . ASP A 1 82 ? 15.248 15.050 1.078 1.00 60.94 82 ASP A O 1
ATOM 677 N N . GLU A 1 83 ? 16.523 16.846 1.507 1.00 54.50 83 GLU A N 1
ATOM 678 C CA . GLU A 1 83 ? 16.328 17.547 0.219 1.00 54.50 83 GLU A CA 1
ATOM 679 C C . GLU A 1 83 ? 16.787 16.750 -1.027 1.00 54.50 83 GLU A C 1
ATOM 681 O O . GLU A 1 83 ? 16.520 17.176 -2.153 1.00 54.50 83 GLU A O 1
ATOM 686 N N . ASP A 1 84 ? 17.460 15.610 -0.838 1.00 53.72 84 ASP A N 1
ATOM 687 C CA . ASP A 1 84 ? 18.118 14.832 -1.893 1.00 53.72 84 ASP A CA 1
ATOM 688 C C . ASP A 1 84 ? 17.444 13.478 -2.211 1.00 53.72 84 ASP A C 1
ATOM 690 O O . ASP A 1 84 ? 17.891 12.814 -3.148 1.00 53.72 84 ASP A O 1
ATOM 694 N N . ASP A 1 85 ? 16.370 13.076 -1.512 1.00 55.94 85 ASP A N 1
ATOM 695 C CA . ASP A 1 85 ? 15.677 11.803 -1.775 1.00 55.94 85 ASP A CA 1
ATOM 696 C C . ASP A 1 85 ? 14.153 11.971 -1.935 1.00 55.94 85 ASP A C 1
ATOM 698 O O . ASP A 1 85 ? 13.419 12.352 -1.022 1.00 55.94 85 ASP A O 1
ATOM 702 N N . ASP A 1 86 ? 13.634 11.608 -3.114 1.00 55.59 86 ASP A N 1
ATOM 703 C CA . ASP A 1 86 ? 12.189 11.472 -3.369 1.00 55.59 86 ASP A CA 1
ATOM 704 C C . ASP A 1 86 ? 11.543 10.350 -2.515 1.00 55.59 86 ASP A C 1
ATOM 706 O O . ASP A 1 86 ? 10.315 10.215 -2.480 1.00 55.59 86 ASP A O 1
ATOM 710 N N . GLU A 1 87 ? 12.369 9.568 -1.813 1.00 60.12 87 GLU A N 1
ATOM 711 C CA . GLU A 1 87 ? 12.050 8.375 -1.019 1.00 60.12 87 GLU A CA 1
ATOM 712 C C . GLU A 1 87 ? 11.387 8.656 0.341 1.00 60.12 87 GLU A C 1
ATOM 714 O O . GLU A 1 87 ? 11.079 7.719 1.075 1.00 60.12 87 GLU A O 1
ATOM 719 N N . ASP A 1 88 ? 11.111 9.922 0.664 1.00 67.75 88 ASP A N 1
ATOM 720 C CA . ASP A 1 88 ? 10.390 10.303 1.887 1.00 67.75 88 ASP A CA 1
ATOM 721 C C . ASP A 1 88 ? 9.085 11.068 1.618 1.00 67.75 88 ASP A C 1
ATOM 723 O O . ASP A 1 88 ? 8.408 11.537 2.543 1.00 67.75 88 ASP A O 1
ATOM 727 N N . LYS A 1 89 ? 8.668 11.184 0.351 1.00 79.38 89 LYS A N 1
ATOM 728 C CA . LYS A 1 89 ? 7.432 11.896 0.009 1.00 79.38 89 LYS A CA 1
ATOM 729 C C . LYS A 1 89 ? 6.205 11.127 0.490 1.00 79.38 89 LYS A C 1
ATOM 731 O O . LYS A 1 89 ? 5.914 10.004 0.064 1.00 79.38 89 LYS A O 1
ATOM 736 N N . LYS A 1 90 ? 5.418 11.780 1.346 1.00 86.75 90 LYS A N 1
ATOM 737 C CA . LYS A 1 90 ? 4.138 11.278 1.845 1.00 86.75 90 LYS A CA 1
ATOM 738 C C . LYS A 1 90 ? 2.979 12.032 1.201 1.00 86.75 90 LYS A C 1
ATOM 740 O O . LYS A 1 90 ? 2.782 13.230 1.397 1.00 86.75 90 LYS A O 1
ATOM 745 N N . TYR A 1 91 ? 2.160 11.301 0.460 1.00 87.88 91 TYR A N 1
ATOM 746 C CA . TYR A 1 91 ? 0.970 11.797 -0.219 1.00 87.88 91 TYR A CA 1
ATOM 747 C C . TYR A 1 91 ? -0.266 11.485 0.609 1.00 87.88 91 TYR A C 1
ATOM 749 O O . TYR A 1 91 ? -0.570 10.332 0.900 1.00 87.88 91 TYR A O 1
ATOM 757 N N . TRP A 1 92 ? -1.021 12.516 0.949 1.00 89.38 92 TRP A N 1
ATOM 758 C CA . TRP A 1 92 ? -2.308 12.391 1.612 1.00 89.38 92 TRP A CA 1
ATOM 759 C C . TRP A 1 92 ? -3.417 12.443 0.572 1.00 89.38 92 TRP A C 1
ATOM 761 O O . TRP A 1 92 ? -3.470 13.350 -0.262 1.00 89.38 92 TRP A O 1
ATOM 771 N N . ILE A 1 93 ? -4.301 1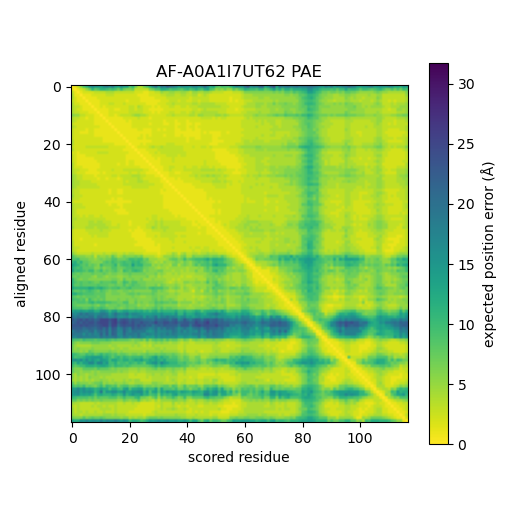1.454 0.611 1.00 89.00 93 ILE A N 1
ATOM 772 C CA . ILE A 1 93 ? -5.357 11.251 -0.373 1.00 89.00 93 ILE A CA 1
ATOM 773 C C . ILE A 1 93 ? -6.691 11.209 0.360 1.00 89.00 93 ILE A C 1
ATOM 775 O O . ILE A 1 93 ? -6.907 10.387 1.251 1.00 89.00 93 ILE A O 1
ATOM 779 N N . GLU A 1 94 ? -7.605 12.081 -0.053 1.00 86.94 94 GLU A N 1
ATOM 780 C CA . GLU A 1 94 ? -8.960 12.150 0.489 1.00 86.94 94 GLU A CA 1
ATOM 781 C C . GLU A 1 94 ? -9.967 11.577 -0.499 1.00 86.94 94 GLU A C 1
ATOM 783 O O . GLU A 1 94 ? -10.021 11.960 -1.674 1.00 86.94 94 GLU A O 1
ATOM 78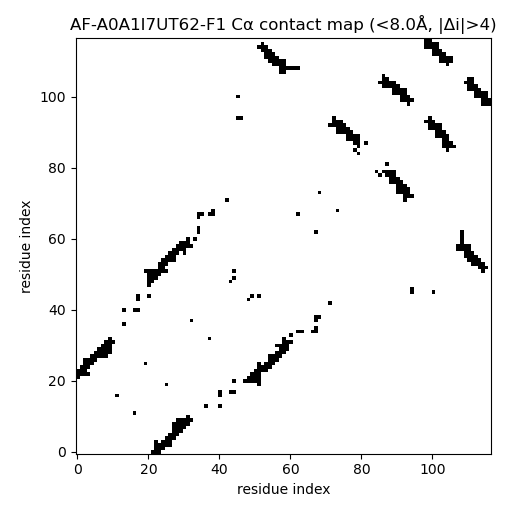8 N N . ARG A 1 95 ? -10.811 10.672 -0.004 1.00 84.56 95 ARG A N 1
ATOM 789 C CA . ARG A 1 95 ? -11.889 10.066 -0.782 1.00 84.56 95 ARG A CA 1
ATOM 790 C C . ARG A 1 95 ? -13.246 10.621 -0.381 1.00 84.56 95 ARG A C 1
ATOM 792 O O . ARG A 1 95 ? -13.469 11.091 0.730 1.00 84.56 95 ARG A O 1
ATOM 799 N N . ASN A 1 96 ? -14.186 10.546 -1.321 1.00 73.12 96 ASN A N 1
ATOM 800 C CA . ASN A 1 96 ? -15.524 11.135 -1.191 1.00 73.12 96 ASN A CA 1
ATOM 801 C C . ASN A 1 96 ? -16.361 10.534 -0.044 1.00 73.12 96 ASN A C 1
ATOM 803 O O . ASN A 1 96 ? -17.378 11.104 0.335 1.00 73.12 96 ASN A O 1
ATOM 807 N N . ASN A 1 97 ? -15.942 9.395 0.508 1.00 77.88 97 ASN A N 1
ATOM 808 C CA . ASN A 1 97 ? -16.543 8.746 1.674 1.00 77.88 97 ASN A CA 1
ATOM 809 C C . ASN A 1 97 ? -15.978 9.259 3.016 1.00 77.88 97 ASN A C 1
ATOM 811 O O . ASN A 1 97 ? -16.302 8.693 4.058 1.00 77.88 97 ASN A O 1
ATOM 815 N N . GLY A 1 98 ? -15.139 10.300 2.999 1.00 81.12 98 GLY A N 1
ATOM 816 C CA . GLY A 1 98 ? -14.487 10.850 4.188 1.00 81.12 98 GLY A CA 1
ATOM 817 C C . GLY A 1 98 ? -13.305 10.018 4.685 1.00 81.12 98 GLY A C 1
ATOM 818 O O . GLY A 1 98 ? -12.767 10.324 5.744 1.00 81.12 98 GLY A O 1
ATOM 819 N N . LEU A 1 99 ? -12.897 8.975 3.950 1.00 86.88 99 LEU A N 1
ATOM 820 C CA . LEU A 1 99 ? -11.689 8.226 4.270 1.00 86.88 99 LEU A CA 1
ATOM 821 C C . LEU A 1 99 ? -10.457 8.990 3.810 1.00 86.88 99 LEU A C 1
ATOM 823 O O . LEU A 1 99 ? -10.404 9.511 2.690 1.00 86.88 99 LEU A O 1
ATOM 827 N N . GLN A 1 100 ? -9.458 8.986 4.680 1.00 90.12 100 GLN A N 1
ATOM 828 C CA . GLN A 1 100 ? -8.143 9.509 4.393 1.00 90.12 100 GLN A CA 1
ATOM 829 C C . GLN A 1 100 ? -7.159 8.351 4.301 1.00 90.12 100 GLN A C 1
ATOM 831 O O . GLN A 1 100 ? -7.191 7.409 5.096 1.00 90.12 100 GLN A O 1
ATOM 836 N N . PHE A 1 101 ? -6.302 8.427 3.297 1.00 90.31 101 PHE A N 1
ATOM 837 C CA . PHE A 1 101 ? -5.193 7.514 3.124 1.00 90.31 101 PHE A CA 1
ATOM 838 C C . PHE A 1 101 ? -3.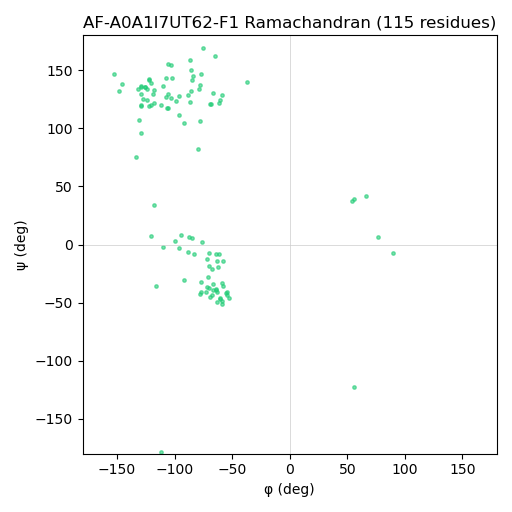906 8.316 3.082 1.00 90.31 101 PHE A C 1
ATOM 840 O O . PHE A 1 101 ? -3.867 9.390 2.479 1.00 90.31 101 PHE A O 1
ATOM 847 N N . SER A 1 102 ? -2.856 7.785 3.688 1.00 89.94 102 SER A N 1
ATOM 848 C CA . SER A 1 102 ? -1.504 8.207 3.378 1.00 89.94 102 SER A CA 1
ATOM 849 C C . SER A 1 102 ? -0.838 7.186 2.471 1.00 89.94 102 SER A C 1
ATOM 851 O O . SER A 1 102 ? -1.078 5.982 2.573 1.00 89.94 102 SER A O 1
ATOM 853 N N . MET A 1 103 ? -0.031 7.686 1.547 1.00 88.56 103 MET A N 1
ATOM 854 C CA . MET A 1 103 ? 0.792 6.883 0.670 1.00 88.56 103 MET A CA 1
ATOM 855 C C . MET A 1 103 ? 2.228 7.374 0.751 1.00 88.56 103 MET A C 1
ATOM 857 O O . MET A 1 103 ? 2.479 8.559 0.553 1.00 88.56 103 MET A O 1
ATOM 861 N N . THR A 1 104 ? 3.151 6.475 1.048 1.00 86.25 104 THR A N 1
ATOM 862 C CA . THR A 1 104 ? 4.584 6.764 1.096 1.00 86.25 104 THR A CA 1
ATOM 863 C C . THR A 1 104 ? 5.271 5.866 0.094 1.00 86.25 104 THR A C 1
ATOM 865 O O . THR A 1 104 ? 4.907 4.693 -0.026 1.00 86.25 104 THR A O 1
ATOM 868 N N . ILE A 1 105 ? 6.244 6.414 -0.620 1.00 75.75 105 ILE A N 1
ATOM 869 C CA . ILE A 1 105 ? 7.201 5.594 -1.350 1.00 75.75 105 ILE A CA 1
ATOM 870 C C . ILE A 1 105 ? 8.476 5.586 -0.551 1.00 75.75 105 ILE A C 1
ATOM 872 O O . ILE A 1 105 ? 8.925 6.659 -0.191 1.00 75.75 105 ILE A O 1
ATOM 876 N N . GLY A 1 106 ? 8.983 4.403 -0.230 1.00 68.56 106 GLY A N 1
ATOM 877 C CA . GLY A 1 106 ? 10.264 4.256 0.448 1.00 68.56 106 GLY A CA 1
ATOM 878 C C . GLY A 1 106 ? 11.313 3.625 -0.459 1.00 68.56 106 GLY A C 1
ATOM 879 O O . GLY A 1 106 ? 11.015 3.231 -1.590 1.00 68.56 106 GLY A O 1
ATOM 880 N N . TRP A 1 107 ? 12.507 3.435 0.105 1.00 61.31 107 TRP A N 1
ATOM 881 C CA . TRP A 1 107 ? 13.617 2.661 -0.465 1.00 61.31 107 TRP A CA 1
ATOM 882 C C . TRP A 1 107 ? 13.144 1.409 -1.230 1.00 61.31 107 TRP A C 1
ATOM 884 O O . TRP A 1 107 ? 12.270 0.675 -0.752 1.00 61.31 107 TRP A O 1
ATOM 894 N N . LEU A 1 108 ? 13.791 1.128 -2.371 1.00 63.81 108 LEU A N 1
ATOM 895 C CA . LEU A 1 108 ? 13.566 -0.052 -3.231 1.00 63.81 108 LEU A CA 1
ATOM 896 C C . LEU A 1 108 ? 12.191 -0.104 -3.921 1.00 63.81 108 LEU A C 1
ATOM 898 O O . LEU A 1 108 ? 11.568 -1.168 -3.962 1.00 63.81 108 LEU A O 1
ATOM 902 N N . ASP A 1 109 ? 11.709 1.028 -4.441 1.00 74.38 109 ASP A N 1
ATOM 903 C CA . ASP A 1 109 ? 10.423 1.111 -5.151 1.00 74.38 109 ASP A CA 1
ATOM 904 C C . ASP A 1 109 ? 9.25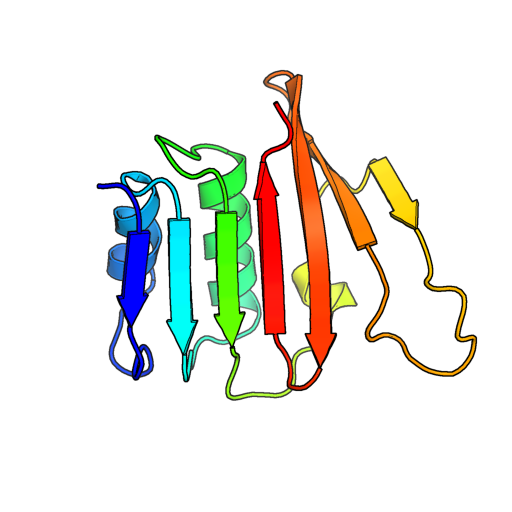7 0.549 -4.312 1.00 74.38 109 ASP A C 1
ATOM 906 O O . ASP A 1 109 ? 8.364 -0.148 -4.811 1.00 74.38 109 ASP A O 1
ATOM 910 N N . SER A 1 110 ? 9.279 0.793 -2.997 1.00 83.75 110 SER A N 1
ATOM 911 C CA . SER A 1 110 ? 8.242 0.291 -2.099 1.00 83.75 110 SER A CA 1
ATOM 912 C C . SER A 1 110 ? 7.084 1.276 -2.011 1.00 83.75 110 SER A C 1
A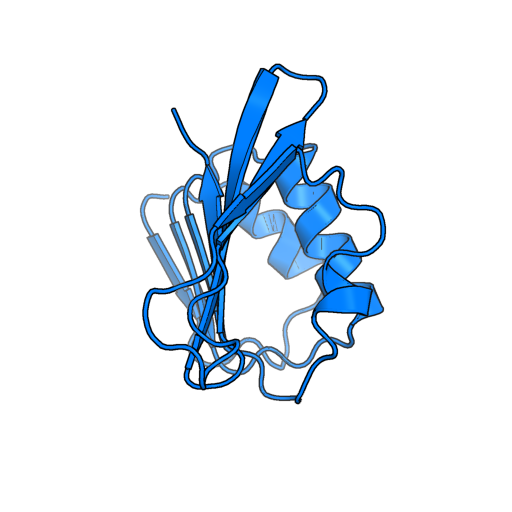TOM 914 O O . SER A 1 110 ? 7.286 2.449 -1.735 1.00 83.75 110 SER A O 1
ATOM 916 N N . VAL A 1 111 ? 5.851 0.815 -2.219 1.00 86.75 111 VAL A N 1
ATOM 917 C CA . VAL A 1 111 ? 4.629 1.612 -2.054 1.00 86.75 111 VAL A CA 1
ATOM 918 C C . VAL A 1 111 ? 3.929 1.178 -0.778 1.00 86.75 111 VAL A C 1
ATOM 920 O O . VAL A 1 111 ? 3.466 0.040 -0.660 1.00 86.75 111 VAL A O 1
ATOM 923 N N . VAL A 1 112 ? 3.808 2.102 0.167 1.00 88.81 112 VAL A N 1
ATOM 924 C CA . VAL A 1 112 ? 3.077 1.909 1.416 1.00 88.81 112 VAL A CA 1
ATOM 925 C C . VAL A 1 112 ? 1.790 2.710 1.370 1.00 88.81 112 VAL A C 1
ATOM 927 O O . VAL A 1 112 ? 1.825 3.911 1.141 1.00 88.81 112 VAL A O 1
ATOM 930 N N . ILE A 1 113 ? 0.654 2.070 1.631 1.00 90.56 113 ILE A N 1
ATOM 931 C CA . ILE A 1 113 ? -0.652 2.723 1.756 1.00 90.56 113 ILE A CA 1
ATOM 932 C C . ILE A 1 113 ? -1.167 2.463 3.156 1.00 90.56 113 ILE A C 1
ATOM 934 O O . ILE A 1 113 ? -1.247 1.309 3.577 1.00 90.56 113 ILE A O 1
ATOM 938 N N . LYS A 1 114 ? -1.587 3.510 3.856 1.00 92.25 114 LYS A N 1
ATOM 939 C CA . LYS A 1 114 ? -2.234 3.392 5.161 1.00 92.25 114 LYS A CA 1
ATOM 940 C C . LYS A 1 114 ? -3.560 4.115 5.145 1.00 92.25 114 LYS A C 1
ATOM 942 O O . LYS A 1 114 ? -3.668 5.223 4.635 1.00 92.25 114 LYS A O 1
ATOM 947 N N . ARG A 1 115 ? -4.580 3.470 5.694 1.00 90.88 115 ARG A N 1
ATOM 948 C CA . ARG A 1 115 ? -5.872 4.079 5.973 1.00 90.88 115 ARG A CA 1
ATOM 949 C C . ARG A 1 115 ? -5.795 4.740 7.337 1.00 90.88 115 ARG A C 1
ATOM 951 O O . ARG A 1 115 ? -5.532 4.074 8.335 1.00 90.88 115 ARG A O 1
ATOM 958 N N . GLU A 1 116 ? -6.074 6.028 7.366 1.00 86.44 116 GLU A N 1
ATOM 959 C CA . GLU A 1 116 ? -6.108 6.812 8.591 1.00 86.44 116 GLU A CA 1
ATOM 960 C C . GLU A 1 116 ? -7.509 6.668 9.213 1.00 86.44 116 GLU A C 1
ATOM 962 O O . GLU A 1 116 ? -8.527 6.734 8.511 1.00 86.44 116 GLU A O 1
ATOM 967 N N . THR A 1 117 ? -7.564 6.385 10.516 1.00 70.94 117 THR A N 1
ATOM 968 C CA . THR A 1 117 ? -8.800 6.179 11.299 1.00 70.94 117 THR A CA 1
ATOM 969 C C . THR A 1 117 ? -8.925 7.183 12.419 1.00 70.94 117 THR A C 1
ATOM 971 O O . THR A 1 117 ? -7.890 7.413 13.083 1.00 70.94 117 THR A O 1
#

Nearest PDB structures (foldseek):
  4mjg-assembly2_B  TM=5.064E-01  e=3.659E-02  Schaalia dentiphila ATCC 17982
  3c6m-assembly1_A  TM=6.595E-01  e=4.364E-01  Homo sapiens
  3c6k-assembly1_A  TM=6.734E-01  e=4.955E-01  Homo sapiens
  3c6m-assembly1_B  TM=6.548E-01  e=4.955E-01  Homo sapiens
  3c6k-assembly1_B  TM=6.588E-01  e=5.627E-01  Homo sapiens

Organism: NCBI:txid1561998

Mean predicted aligned error: 5.53 Å

Sequence (117 aa):
MERVEIEDASWMTVEQVLALRNCKKVELWLVRFDESSINKILLEWMENPGELQEVHMFLSLEMNLEQLIKGLKVSRVEEGDDEDDDEDKKYWIERNNGLQFSMTIGWLDSVVIKRET

Radius of gyration: 13.41 Å; Cα contacts (8 Å, |Δi|>4): 231; chains: 1; bounding box: 35×32×26 Å